Protein AF-A0A1G7HWJ3-F1 (afdb_monomer)

InterPro domains:
  IPR002559 Transposase IS4-like domain [PF01609] (15-78)

Sequence (84 aa):
MTTNRSGTPSVRSLLRHRLFAAYDHAHNARLDSELYGQRWMAETAFSAIKRQFGPAVHSRAWYREFRELVLTAAVYNLEQVFKQ

Foldseek 3Di:
DDDDPDPDDPPLDLDQDDDPDPVSVVSNVPHDPVSVVCVVVVVVVVVCLCVVPVVPDPPVVSVVVVVVVVVVVVVVVVVVVVVD

Mean predicted aligned error: 14.56 Å

Solvent-accessible surface area (backbone atoms only — not comparable to full-atom values): 5355 Å² total; per-residue (Å²): 141,84,87,73,99,54,102,59,83,80,79,73,72,76,64,80,63,80,76,83,52,79,67,38,51,62,56,48,69,69,50,57,67,71,69,41,63,50,50,61,58,54,52,49,52,56,48,51,52,50,66,75,39,67,89,69,72,59,77,72,59,56,58,51,57,52,48,52,53,53,49,50,53,51,51,51,52,50,53,59,58,71,74,106

pLDDT: mean 70.99, std 13.09, range [35.66, 93.38]

Secondary structure (DSSP, 8-state):
----SSSS------SPPP-SSHHHHHHHHTS-HHHHTTHHHHHHHHHHHHHHHTTT--HHHHHHHHHHHHHHHHHHHHHHHHT-

Organism: NCBI:txid261291

Radius of gyration: 18.92 Å; Cα contacts (8 Å, |Δi|>4): 19; chains: 1; bounding box: 43×28×45 Å

Structure (mmCIF, N/CA/C/O backbone):
data_AF-A0A1G7HWJ3-F1
#
_entry.id   AF-A0A1G7HWJ3-F1
#
loop_
_atom_site.group_PDB
_atom_site.id
_atom_site.type_symbol
_atom_site.label_atom_id
_atom_site.label_alt_id
_atom_site.label_comp_id
_atom_site.label_asym_id
_atom_site.label_entity_id
_atom_site.label_seq_id
_atom_site.pdbx_PDB_ins_code
_atom_site.Cartn_x
_atom_site.Cartn_y
_atom_site.Cartn_z
_atom_site.occupancy
_atom_site.B_iso_or_equiv
_atom_site.auth_seq_id
_atom_site.auth_comp_id
_atom_site.auth_asym_id
_atom_site.auth_atom_id
_atom_site.pdbx_PDB_model_num
ATOM 1 N N . MET A 1 1 ? -14.284 -8.133 -26.721 1.00 35.66 1 MET A N 1
ATOM 2 C CA . MET A 1 1 ? -14.683 -9.522 -26.399 1.00 35.66 1 MET A CA 1
ATOM 3 C C . MET A 1 1 ? -13.696 -10.487 -27.045 1.00 35.66 1 MET A C 1
ATOM 5 O O . MET A 1 1 ? -13.768 -10.689 -28.246 1.00 35.66 1 MET A O 1
ATOM 9 N N . THR A 1 2 ? -12.766 -11.066 -26.284 1.00 40.19 2 THR A N 1
ATOM 10 C CA . THR A 1 2 ? -11.966 -12.223 -26.727 1.00 40.19 2 THR A CA 1
ATOM 11 C C . THR A 1 2 ? -11.949 -13.230 -25.588 1.00 40.19 2 THR A C 1
ATOM 13 O O . THR A 1 2 ? -11.310 -13.014 -24.561 1.00 40.19 2 THR A O 1
ATOM 16 N N . THR A 1 3 ? -12.737 -14.288 -25.747 1.00 50.19 3 THR A N 1
ATOM 17 C CA . THR A 1 3 ? -12.896 -15.378 -24.782 1.00 50.19 3 THR A CA 1
ATOM 18 C C . THR A 1 3 ? -11.731 -16.347 -24.982 1.00 50.19 3 THR A C 1
ATOM 20 O O . THR A 1 3 ? -11.579 -16.860 -26.092 1.00 50.19 3 THR A O 1
ATOM 23 N N . ASN A 1 4 ? -10.928 -16.617 -23.951 1.00 45.09 4 ASN A N 1
ATOM 24 C CA . ASN A 1 4 ? -10.036 -17.776 -23.955 1.00 45.09 4 ASN A CA 1
ATOM 25 C C . ASN A 1 4 ? -10.744 -18.933 -23.233 1.00 45.09 4 ASN A C 1
ATOM 27 O O . ASN A 1 4 ? -11.147 -18.792 -22.079 1.00 45.09 4 ASN A O 1
ATOM 31 N N . ARG A 1 5 ? -10.940 -20.053 -23.939 1.00 48.00 5 ARG A N 1
ATOM 32 C CA . ARG A 1 5 ? -11.634 -21.264 -23.471 1.00 48.00 5 ARG A CA 1
ATOM 33 C C . ARG A 1 5 ? -10.725 -22.151 -22.611 1.00 48.00 5 ARG A C 1
ATOM 35 O O . ARG A 1 5 ? -10.480 -23.310 -22.932 1.00 48.00 5 ARG A O 1
ATOM 42 N N . SER A 1 6 ? -10.258 -21.626 -21.492 1.00 43.16 6 SER A N 1
ATOM 43 C CA . SER A 1 6 ? -9.685 -22.432 -20.415 1.00 43.16 6 SER A CA 1
ATOM 44 C C . SER A 1 6 ? -10.049 -21.740 -19.113 1.00 43.16 6 SER A C 1
ATOM 46 O O . SER A 1 6 ? -9.643 -20.603 -18.905 1.00 43.16 6 SER A O 1
ATOM 48 N N . GLY A 1 7 ? -10.872 -22.389 -18.287 1.00 42.97 7 GLY A N 1
ATOM 49 C CA . GLY A 1 7 ? -11.523 -21.837 -17.091 1.00 42.97 7 GLY A CA 1
ATOM 50 C C . GLY A 1 7 ? -10.600 -21.456 -15.928 1.00 42.97 7 GLY A C 1
ATOM 51 O O . GLY A 1 7 ? -11.002 -21.569 -14.776 1.00 42.97 7 GLY A O 1
ATOM 52 N N . THR A 1 8 ? -9.384 -20.996 -16.202 1.00 47.75 8 THR A N 1
ATOM 53 C CA . THR A 1 8 ? -8.567 -20.248 -15.254 1.00 47.75 8 THR A CA 1
ATOM 54 C C . THR A 1 8 ? -8.427 -18.827 -15.795 1.00 47.75 8 THR A C 1
ATOM 56 O O . THR A 1 8 ? -7.988 -18.648 -16.935 1.00 47.75 8 THR A O 1
ATOM 59 N N . PRO A 1 9 ? -8.818 -17.784 -15.037 1.00 48.69 9 PRO A N 1
ATOM 60 C CA . PRO A 1 9 ? -8.480 -16.430 -15.436 1.00 48.69 9 PRO A CA 1
ATOM 61 C C . PRO A 1 9 ? -6.958 -16.391 -15.547 1.00 48.69 9 PRO A C 1
ATOM 63 O O . PRO A 1 9 ? -6.257 -16.668 -14.575 1.00 48.69 9 PRO A O 1
ATOM 66 N N . SER A 1 10 ? -6.433 -16.122 -16.740 1.00 58.38 10 SER A N 1
ATOM 67 C CA . SER A 1 10 ? -5.006 -15.889 -16.918 1.00 58.38 10 SER A CA 1
ATOM 68 C C . SER A 1 10 ? -4.641 -14.703 -16.027 1.00 58.38 10 SER A C 1
ATOM 70 O O . SER A 1 10 ? -4.941 -13.560 -16.381 1.00 58.38 10 SER A O 1
ATOM 72 N N . VAL A 1 11 ? -4.079 -14.970 -14.845 1.00 59.84 11 VAL A N 1
ATOM 73 C CA . VAL A 1 11 ? -3.675 -13.930 -13.898 1.00 59.84 11 VAL A CA 1
ATOM 74 C C . VAL A 1 11 ? -2.525 -13.182 -14.556 1.00 59.84 11 VAL A C 1
ATOM 76 O O . VAL A 1 11 ? -1.393 -13.660 -14.609 1.00 59.84 11 VAL A O 1
ATOM 79 N N . ARG A 1 12 ? -2.839 -12.034 -15.158 1.00 67.81 12 ARG A N 1
ATOM 80 C CA . ARG A 1 12 ? -1.858 -11.195 -15.839 1.00 67.81 12 ARG A CA 1
ATOM 81 C C . ARG A 1 12 ? -0.973 -10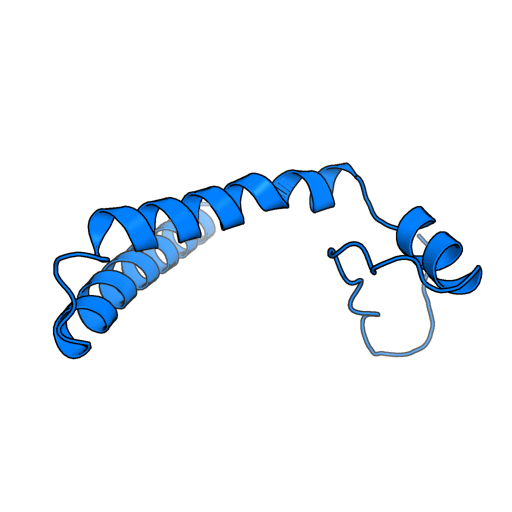.559 -14.773 1.00 67.81 12 ARG A C 1
ATOM 83 O O . ARG A 1 12 ? -1.466 -9.800 -13.943 1.00 67.81 12 ARG A O 1
ATOM 90 N N . SER A 1 13 ? 0.325 -10.865 -14.785 1.00 64.50 13 SER A N 1
ATOM 91 C CA . SER A 1 13 ? 1.266 -10.187 -13.898 1.00 64.50 13 SER A CA 1
ATOM 92 C C . SER A 1 13 ? 1.326 -8.705 -14.273 1.00 64.50 13 SER A C 1
ATOM 94 O O . SER A 1 13 ? 1.519 -8.363 -15.434 1.00 64.50 13 SER A O 1
ATOM 96 N N . LEU A 1 14 ? 1.144 -7.820 -13.290 1.00 70.31 14 LEU A N 1
ATOM 97 C CA . LEU A 1 14 ? 1.289 -6.364 -13.445 1.00 70.31 14 LEU A CA 1
ATOM 98 C C . LEU A 1 14 ? 2.722 -5.901 -13.142 1.00 70.31 14 LEU A C 1
ATOM 100 O O . LEU A 1 14 ? 2.965 -4.731 -12.873 1.00 70.31 14 LEU A O 1
ATOM 104 N N . LEU A 1 15 ? 3.683 -6.824 -13.129 1.00 70.94 15 LEU A N 1
ATOM 105 C CA . LEU A 1 15 ? 5.077 -6.551 -12.804 1.00 70.94 15 LEU A CA 1
ATOM 106 C C . LEU A 1 15 ? 5.938 -6.790 -14.041 1.00 70.94 15 LEU A C 1
ATOM 108 O O . LEU A 1 15 ? 5.882 -7.862 -14.643 1.00 70.94 15 LEU A O 1
ATOM 112 N N . ARG A 1 16 ? 6.747 -5.784 -14.400 1.00 69.88 16 ARG A N 1
ATOM 113 C CA . ARG A 1 16 ? 7.773 -5.895 -15.443 1.00 69.88 16 ARG A CA 1
ATOM 114 C C . ARG A 1 16 ? 8.727 -7.024 -15.071 1.00 69.88 16 ARG A C 1
ATOM 116 O O . ARG A 1 16 ? 9.322 -7.008 -13.994 1.00 69.88 16 ARG A O 1
ATOM 123 N N . HIS A 1 17 ? 8.900 -7.971 -15.981 1.00 69.25 17 HIS A N 1
ATOM 124 C CA . HIS A 1 17 ? 9.955 -8.962 -15.861 1.00 69.25 17 HIS A CA 1
ATOM 125 C C . HIS A 1 17 ? 11.295 -8.313 -16.204 1.00 69.25 17 HIS A C 1
ATOM 127 O O . HIS A 1 17 ? 11.383 -7.452 -17.088 1.00 69.25 17 HIS A O 1
ATOM 133 N N . ARG A 1 18 ? 12.346 -8.715 -15.487 1.00 71.25 18 ARG A N 1
ATOM 134 C CA . ARG A 1 18 ? 13.715 -8.336 -15.831 1.00 71.25 18 ARG A CA 1
ATOM 135 C C . ARG A 1 18 ? 14.057 -8.980 -17.174 1.00 71.25 18 ARG A C 1
ATOM 137 O O . ARG A 1 18 ? 13.892 -10.182 -17.327 1.00 71.25 18 ARG A O 1
ATOM 144 N N . LEU A 1 19 ? 14.496 -8.168 -18.129 1.00 73.56 19 LEU A N 1
ATOM 145 C CA . LEU A 1 19 ? 14.783 -8.604 -19.492 1.00 73.56 19 LEU A CA 1
ATOM 146 C C . LEU A 1 19 ? 16.106 -9.376 -19.511 1.00 73.56 19 LEU A C 1
ATOM 148 O O . LEU A 1 19 ? 17.168 -8.765 -19.401 1.00 73.56 19 LEU A O 1
ATOM 152 N N . PHE A 1 20 ? 16.038 -10.702 -19.616 1.00 71.38 20 PHE A N 1
ATOM 153 C CA . PHE A 1 20 ? 17.211 -11.559 -19.810 1.00 71.38 20 PHE A CA 1
ATOM 154 C C . PHE A 1 20 ? 17.207 -12.229 -21.189 1.00 71.38 20 PHE A C 1
ATOM 156 O O . PHE A 1 20 ? 18.275 -12.537 -21.712 1.00 71.38 20 PHE A O 1
ATOM 163 N N . ALA A 1 21 ? 16.033 -12.413 -21.800 1.00 71.06 21 ALA A N 1
ATOM 164 C CA . ALA A 1 21 ? 15.868 -13.005 -23.123 1.00 71.06 21 ALA A CA 1
ATOM 165 C C . ALA A 1 21 ? 14.790 -12.294 -23.964 1.00 71.06 21 ALA A C 1
ATOM 167 O O . ALA A 1 21 ? 13.934 -11.570 -23.456 1.00 71.06 21 ALA A O 1
ATOM 168 N N . ALA A 1 22 ? 14.784 -12.557 -25.278 1.00 65.88 22 ALA A N 1
ATOM 169 C CA . ALA A 1 22 ? 13.821 -11.987 -26.231 1.00 65.88 22 ALA A CA 1
ATOM 170 C C . ALA A 1 22 ? 12.346 -12.278 -25.871 1.00 65.88 22 ALA A C 1
ATOM 172 O O . ALA A 1 22 ? 11.464 -11.468 -26.151 1.00 65.88 22 ALA A O 1
ATOM 173 N N . TYR A 1 23 ? 12.072 -13.403 -25.204 1.00 68.00 23 TYR A N 1
ATOM 174 C CA . TYR A 1 23 ? 10.725 -13.753 -24.747 1.00 68.00 23 TYR A CA 1
ATOM 175 C C . TYR A 1 23 ? 10.204 -12.819 -23.633 1.00 68.00 23 TYR A C 1
ATOM 177 O O . TYR A 1 23 ? 9.013 -12.505 -23.603 1.00 68.00 23 TYR A O 1
ATOM 185 N N . ASP A 1 24 ? 11.083 -12.277 -22.781 1.00 62.69 24 ASP A N 1
ATOM 186 C CA . ASP A 1 24 ? 10.698 -11.334 -21.718 1.00 62.69 24 ASP 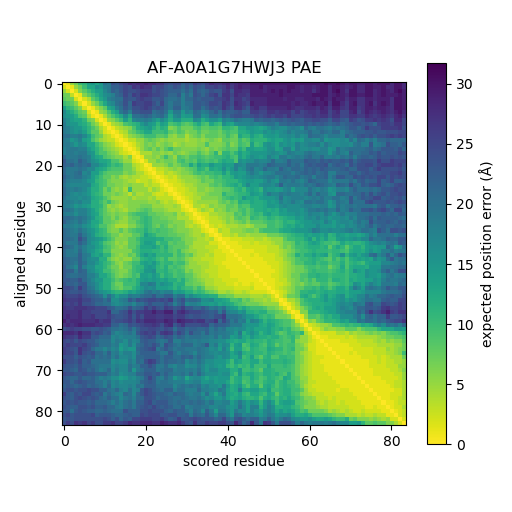A CA 1
ATOM 187 C C . ASP A 1 24 ? 10.187 -10.003 -22.291 1.00 62.69 24 ASP A C 1
ATOM 189 O O . ASP A 1 24 ? 9.320 -9.348 -21.706 1.00 62.69 24 ASP A O 1
ATOM 193 N N . HIS A 1 25 ? 10.681 -9.612 -23.472 1.00 70.81 25 HIS A N 1
ATOM 194 C CA . HIS A 1 25 ? 10.205 -8.424 -24.181 1.00 70.81 25 HIS A CA 1
ATOM 195 C C . HIS A 1 25 ? 8.754 -8.581 -24.637 1.00 70.81 25 HIS A C 1
ATOM 197 O O . HIS A 1 25 ? 7.968 -7.646 -24.488 1.00 70.81 25 HIS A O 1
ATOM 203 N N . ALA A 1 26 ? 8.375 -9.761 -25.134 1.00 72.88 26 ALA A N 1
ATOM 204 C CA . ALA A 1 26 ? 7.003 -10.036 -25.554 1.00 72.88 26 ALA A CA 1
ATOM 205 C C . ALA A 1 26 ? 6.029 -10.020 -24.366 1.00 72.88 26 ALA A C 1
ATOM 207 O O . ALA A 1 26 ? 4.891 -9.569 -24.502 1.00 72.88 26 ALA A O 1
ATOM 208 N N . HIS A 1 27 ? 6.479 -10.468 -23.191 1.00 68.50 27 HIS A N 1
ATOM 209 C CA . HIS A 1 27 ? 5.682 -10.420 -21.966 1.00 68.50 27 HIS A CA 1
ATOM 210 C C . HIS A 1 27 ? 5.527 -8.987 -21.442 1.00 68.50 27 HIS A C 1
ATOM 212 O O . HIS A 1 27 ? 4.421 -8.562 -21.113 1.00 68.50 27 HIS A O 1
ATOM 218 N N . ASN A 1 28 ? 6.606 -8.199 -21.458 1.00 68.88 28 ASN A N 1
ATOM 219 C CA . ASN A 1 28 ? 6.584 -6.792 -21.052 1.00 68.88 28 ASN A CA 1
ATOM 220 C C . ASN A 1 28 ? 5.804 -5.884 -22.019 1.00 68.88 28 ASN A C 1
ATOM 222 O O . ASN A 1 28 ? 5.221 -4.898 -21.573 1.00 68.88 28 ASN A O 1
ATOM 226 N N . ALA A 1 29 ? 5.760 -6.210 -23.314 1.00 72.69 29 ALA A N 1
ATOM 227 C CA . ALA A 1 29 ? 4.978 -5.482 -24.318 1.00 72.69 29 ALA A CA 1
ATOM 228 C C . ALA A 1 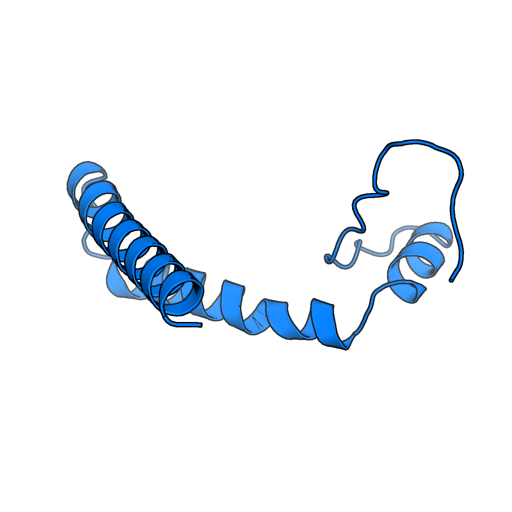29 ? 3.459 -5.661 -24.146 1.00 72.69 29 ALA A C 1
ATOM 230 O O . ALA A 1 29 ? 2.679 -4.858 -24.646 1.00 72.69 29 ALA A O 1
ATOM 231 N N . ARG A 1 30 ? 3.034 -6.710 -23.432 1.00 70.50 30 ARG A N 1
ATOM 232 C CA . ARG A 1 30 ? 1.624 -7.004 -23.129 1.00 70.50 30 ARG A CA 1
ATOM 233 C C . ARG A 1 30 ? 1.145 -6.386 -21.811 1.00 70.50 30 ARG A C 1
ATOM 235 O O . ARG A 1 30 ? -0.013 -6.588 -21.440 1.00 70.50 30 ARG A O 1
ATOM 242 N N . LEU A 1 31 ? 2.023 -5.688 -21.084 1.00 71.12 31 LEU A N 1
ATOM 243 C CA . LEU A 1 31 ? 1.660 -4.987 -19.856 1.00 71.12 31 LEU A CA 1
ATOM 244 C C . LEU A 1 31 ? 0.816 -3.760 -20.178 1.00 71.12 31 LEU A C 1
ATOM 246 O O . LEU A 1 31 ? 1.167 -2.952 -21.034 1.00 71.12 31 LEU A O 1
ATOM 250 N N . ASP A 1 32 ? -0.271 -3.616 -19.434 1.00 73.44 32 ASP A N 1
ATOM 251 C CA . ASP A 1 32 ? -1.089 -2.417 -19.456 1.00 73.44 32 ASP A CA 1
ATOM 252 C C . ASP A 1 32 ? -0.366 -1.306 -18.678 1.00 73.44 32 ASP A C 1
ATOM 254 O O . ASP A 1 32 ? -0.052 -1.463 -17.493 1.00 73.44 32 ASP A O 1
ATOM 258 N N . SER A 1 33 ? -0.032 -0.211 -19.361 1.00 69.56 33 SER A N 1
ATOM 259 C CA . SER A 1 33 ? 0.737 0.897 -18.788 1.00 69.56 33 SER A CA 1
ATOM 260 C C . SER A 1 33 ? -0.033 1.682 -17.729 1.00 69.56 33 SER A C 1
ATOM 262 O O . SER A 1 33 ? 0.592 2.230 -16.824 1.00 69.56 33 SER A O 1
ATOM 264 N N . GLU A 1 34 ? -1.361 1.730 -17.823 1.00 70.75 34 GLU A N 1
ATOM 265 C CA . GLU A 1 34 ? -2.224 2.445 -16.883 1.00 70.75 34 GLU A CA 1
ATOM 266 C C . GLU A 1 34 ? -2.313 1.678 -15.557 1.00 70.75 34 GLU A C 1
ATOM 268 O O . GLU A 1 34 ? -2.065 2.240 -14.489 1.00 70.75 34 GLU A O 1
ATOM 273 N N . LEU A 1 35 ? -2.525 0.359 -15.626 1.00 68.88 35 LEU A N 1
ATOM 274 C CA . LEU A 1 35 ? -2.519 -0.524 -14.453 1.00 68.88 35 LEU A CA 1
ATOM 275 C C . LEU A 1 35 ? -1.121 -0.663 -13.829 1.00 68.88 35 LEU A C 1
ATOM 277 O O . LEU A 1 35 ? -0.987 -0.664 -12.606 1.00 68.88 35 LEU A O 1
ATOM 281 N N . TYR A 1 36 ? -0.056 -0.729 -14.637 1.00 70.44 36 TYR A N 1
ATOM 282 C CA . TYR A 1 36 ? 1.324 -0.676 -14.131 1.00 70.44 36 TYR A CA 1
ATOM 283 C C . TYR A 1 36 ? 1.619 0.662 -13.434 1.00 70.44 36 TYR A C 1
ATOM 285 O O . TYR A 1 36 ? 2.310 0.709 -12.413 1.00 70.44 36 TYR A O 1
ATOM 293 N N . GLY A 1 37 ? 1.037 1.744 -13.956 1.00 69.00 37 GLY A N 1
ATOM 294 C CA . GLY A 1 37 ? 1.078 3.086 -13.391 1.00 69.00 37 GLY A CA 1
ATOM 295 C C . GLY A 1 37 ? 0.440 3.206 -12.009 1.00 69.00 37 GLY A C 1
ATOM 296 O O . GLY A 1 37 ? 0.557 4.257 -11.406 1.00 69.00 37 GLY A O 1
ATOM 297 N N . GLN A 1 38 ? -0.176 2.161 -11.451 1.00 73.62 38 GLN A N 1
A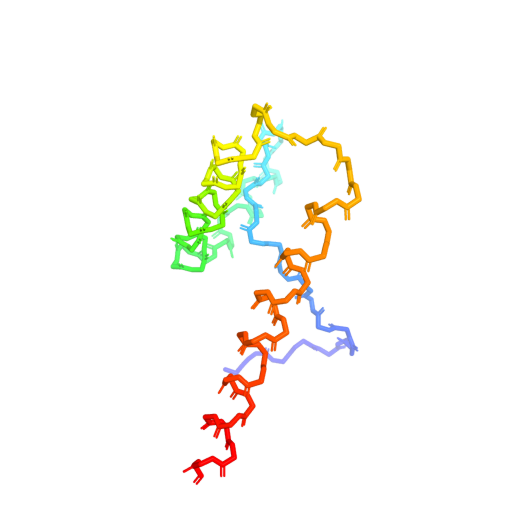TOM 298 C CA . GLN A 1 38 ? -0.664 2.149 -10.067 1.00 73.62 38 GLN A CA 1
ATOM 299 C C . GLN A 1 38 ? 0.395 1.677 -9.054 1.00 73.62 38 GLN A C 1
ATOM 301 O O . GLN A 1 38 ? 0.193 1.772 -7.841 1.00 73.62 38 GLN A O 1
ATOM 306 N N . ARG A 1 39 ? 1.562 1.210 -9.523 1.00 76.88 39 ARG A N 1
ATOM 307 C CA . ARG A 1 39 ? 2.657 0.718 -8.671 1.00 76.88 39 ARG A CA 1
ATOM 308 C C . ARG A 1 39 ? 3.165 1.763 -7.673 1.00 76.88 39 ARG A C 1
ATOM 310 O O . ARG A 1 39 ? 3.501 1.400 -6.545 1.00 76.88 39 ARG A O 1
ATOM 317 N N . TRP A 1 40 ? 3.195 3.041 -8.055 1.00 79.12 40 TRP A N 1
ATOM 318 C CA . TRP A 1 40 ? 3.668 4.114 -7.171 1.00 79.12 40 TRP A CA 1
ATOM 319 C C . TRP A 1 40 ? 2.798 4.254 -5.915 1.00 79.12 40 TRP A C 1
ATOM 321 O O . TRP A 1 40 ? 3.319 4.629 -4.867 1.00 79.12 40 TRP A O 1
ATOM 331 N N . MET A 1 41 ? 1.507 3.903 -5.974 1.00 80.75 41 MET A N 1
ATOM 332 C CA . MET A 1 41 ? 0.622 3.929 -4.804 1.00 80.75 41 MET A CA 1
ATOM 333 C C . MET A 1 41 ? 1.030 2.857 -3.791 1.00 80.75 41 MET A C 1
ATOM 335 O O . MET A 1 41 ? 1.152 3.140 -2.599 1.00 80.75 41 MET A O 1
ATOM 339 N N . ALA A 1 42 ? 1.333 1.645 -4.269 1.00 78.00 42 ALA A N 1
ATOM 340 C CA . ALA A 1 42 ? 1.841 0.569 -3.422 1.00 78.00 42 ALA A CA 1
ATOM 341 C C . ALA A 1 42 ? 3.225 0.913 -2.847 1.00 78.00 42 ALA A C 1
ATOM 343 O O . ALA A 1 42 ? 3.459 0.748 -1.651 1.00 78.00 42 ALA A O 1
ATOM 344 N N . GLU A 1 43 ? 4.140 1.442 -3.665 1.00 79.19 43 GLU A N 1
ATOM 345 C CA . GLU A 1 43 ? 5.467 1.871 -3.200 1.00 79.19 43 GLU A CA 1
ATOM 346 C C . GLU A 1 43 ? 5.384 3.010 -2.174 1.00 79.19 43 GLU A C 1
ATOM 348 O O . GLU A 1 43 ? 6.102 2.976 -1.172 1.00 79.19 43 GLU A O 1
ATOM 353 N N . THR A 1 44 ? 4.472 3.968 -2.365 1.00 84.75 44 THR A N 1
ATOM 354 C CA . THR A 1 44 ? 4.193 5.045 -1.404 1.00 84.75 44 THR A CA 1
ATOM 355 C C . THR A 1 44 ? 3.689 4.481 -0.082 1.00 84.75 44 THR A C 1
ATOM 357 O O . THR A 1 44 ? 4.243 4.816 0.965 1.00 84.75 44 THR A O 1
ATOM 360 N N . ALA A 1 45 ? 2.716 3.567 -0.121 1.00 79.50 45 ALA A N 1
ATOM 361 C CA . ALA A 1 45 ? 2.190 2.913 1.073 1.00 79.50 45 ALA A CA 1
ATOM 362 C C . ALA A 1 45 ? 3.294 2.160 1.836 1.00 79.50 45 ALA A C 1
ATOM 364 O O . ALA A 1 45 ? 3.505 2.397 3.025 1.00 79.50 45 ALA A O 1
ATOM 365 N N . PHE A 1 46 ? 4.080 1.321 1.153 1.00 78.38 46 PHE A N 1
ATOM 366 C CA . PHE A 1 46 ? 5.187 0.593 1.783 1.00 78.38 46 PHE A CA 1
ATOM 367 C C . PHE A 1 46 ? 6.294 1.514 2.314 1.00 78.38 46 PHE A C 1
ATOM 369 O O . PHE A 1 46 ? 6.942 1.194 3.312 1.00 78.38 46 PHE A O 1
ATOM 376 N N . SER A 1 47 ? 6.546 2.647 1.658 1.00 81.50 47 SER A N 1
ATOM 377 C CA . SER A 1 47 ? 7.541 3.631 2.093 1.00 81.50 47 SER A CA 1
ATOM 378 C C . SER A 1 47 ? 7.082 4.409 3.328 1.00 81.50 47 SER A C 1
ATOM 380 O O . SER A 1 47 ? 7.861 4.569 4.268 1.00 81.50 47 SER A O 1
ATOM 382 N N . ALA A 1 48 ? 5.812 4.826 3.364 1.00 81.19 48 ALA A N 1
ATOM 383 C CA . ALA A 1 48 ? 5.193 5.455 4.528 1.00 81.19 48 ALA A CA 1
ATOM 384 C C . ALA A 1 48 ? 5.237 4.517 5.743 1.00 81.19 48 ALA A C 1
ATOM 386 O O . ALA A 1 48 ? 5.710 4.915 6.806 1.00 81.19 48 ALA A O 1
ATOM 387 N N . ILE A 1 49 ? 4.888 3.240 5.545 1.00 74.44 49 ILE A N 1
ATOM 388 C CA . ILE A 1 49 ? 4.977 2.204 6.582 1.00 74.44 49 ILE A CA 1
ATOM 389 C C . ILE A 1 49 ? 6.417 2.076 7.107 1.00 74.44 49 ILE A C 1
ATOM 391 O O . ILE A 1 49 ? 6.654 2.108 8.313 1.00 74.44 49 ILE A O 1
ATOM 395 N N . LYS A 1 50 ? 7.416 1.978 6.224 1.00 74.94 50 LYS A N 1
ATOM 396 C CA . LYS A 1 50 ? 8.819 1.844 6.653 1.00 74.94 50 LYS A CA 1
ATOM 397 C C . LYS A 1 50 ? 9.338 3.070 7.411 1.00 74.94 50 LYS A C 1
ATOM 399 O O . LYS A 1 50 ? 10.088 2.907 8.367 1.00 74.94 50 LYS A O 1
ATOM 404 N N . ARG A 1 51 ? 8.947 4.283 7.010 1.00 75.69 51 ARG A N 1
ATOM 405 C CA . ARG A 1 51 ? 9.390 5.539 7.645 1.00 75.69 51 ARG A CA 1
ATOM 406 C C . ARG A 1 51 ? 8.728 5.794 8.994 1.00 75.69 51 ARG A C 1
ATOM 408 O O . ARG A 1 51 ? 9.406 6.221 9.920 1.00 75.69 51 ARG A O 1
ATOM 415 N N . GLN A 1 52 ? 7.432 5.525 9.103 1.00 69.50 52 GLN A N 1
ATOM 416 C CA . GLN A 1 52 ? 6.667 5.768 10.323 1.00 69.50 52 GLN A CA 1
ATOM 417 C C . GLN A 1 52 ? 7.004 4.758 11.427 1.00 69.50 52 GLN A C 1
ATOM 419 O O . GLN A 1 52 ? 7.017 5.112 12.601 1.00 69.50 52 GLN A O 1
ATOM 424 N N . PHE A 1 53 ? 7.312 3.512 11.054 1.00 61.72 53 PHE A N 1
ATOM 425 C CA . PHE A 1 53 ? 7.449 2.414 12.013 1.00 61.72 53 PHE A CA 1
ATOM 426 C C . PHE A 1 53 ? 8.873 1.842 12.122 1.00 61.72 53 PHE A C 1
ATOM 428 O O . PHE A 1 53 ? 9.169 1.154 13.094 1.00 61.72 53 PHE A O 1
ATOM 435 N N . GLY A 1 54 ? 9.788 2.157 11.197 1.00 62.97 54 GLY A N 1
ATOM 436 C CA . GLY A 1 54 ? 11.197 1.730 11.251 1.00 62.97 54 GLY A CA 1
ATOM 437 C C . GLY A 1 54 ? 11.931 2.010 12.579 1.00 62.97 54 GLY A C 1
ATOM 438 O O . GLY A 1 54 ? 12.731 1.170 12.983 1.00 62.97 54 GLY A O 1
ATOM 439 N N . PRO A 1 55 ? 11.645 3.116 13.297 1.00 65.38 55 PRO A N 1
ATOM 440 C CA . PRO A 1 55 ? 12.243 3.393 14.608 1.00 65.38 55 PRO A CA 1
ATOM 441 C C . PRO A 1 55 ? 11.533 2.751 15.819 1.00 65.38 55 PRO A C 1
ATOM 443 O O . PRO A 1 55 ? 12.076 2.808 16.917 1.00 65.38 55 PRO A O 1
ATOM 446 N N . ALA A 1 56 ? 10.322 2.189 15.665 1.00 61.91 56 ALA A N 1
ATOM 447 C CA . ALA A 1 56 ? 9.408 1.905 16.789 1.00 61.91 56 ALA A CA 1
ATOM 448 C C . ALA A 1 56 ? 8.939 0.436 16.927 1.00 61.91 56 ALA A C 1
ATOM 450 O O . ALA A 1 56 ? 8.126 0.126 17.800 1.00 61.91 56 ALA A O 1
ATOM 451 N N . VAL A 1 57 ? 9.393 -0.497 16.082 1.00 55.44 57 VAL A N 1
ATOM 452 C CA . VAL A 1 57 ? 8.789 -1.844 16.022 1.00 55.44 57 VAL A CA 1
ATOM 453 C C . VAL A 1 57 ? 9.373 -2.820 17.053 1.00 55.44 57 VAL A C 1
ATOM 455 O O . VAL A 1 57 ? 10.386 -3.474 16.827 1.00 55.44 57 VAL A O 1
ATOM 458 N N . HIS A 1 58 ? 8.608 -3.034 18.130 1.00 55.81 58 HIS A N 1
ATOM 459 C CA . HIS A 1 58 ? 8.327 -4.379 18.640 1.00 55.81 58 HIS A CA 1
ATOM 460 C C . HIS A 1 58 ? 7.123 -4.952 17.862 1.00 55.81 58 HIS A C 1
ATOM 462 O O . HIS A 1 58 ? 6.015 -4.420 17.920 1.00 55.81 58 HIS A O 1
ATOM 468 N N . SER A 1 59 ? 7.342 -6.060 17.146 1.00 57.72 59 SER A N 1
ATOM 469 C CA . SER A 1 59 ? 6.464 -6.714 16.145 1.00 57.72 59 SER A CA 1
ATOM 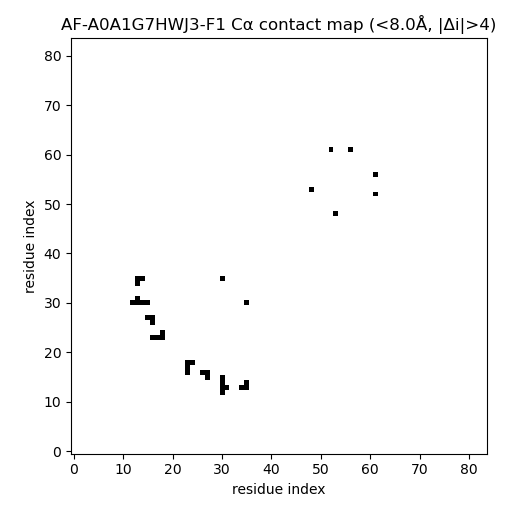470 C C . SER A 1 59 ? 4.959 -6.866 16.492 1.00 57.72 59 SER A C 1
ATOM 472 O O . SER A 1 59 ? 4.118 -6.965 15.601 1.00 57.72 59 SER A O 1
ATOM 474 N N . ARG A 1 60 ? 4.567 -6.833 17.776 1.00 60.78 60 ARG A N 1
ATOM 475 C CA . ARG A 1 60 ? 3.174 -7.050 18.228 1.00 60.78 60 ARG A CA 1
ATOM 476 C C . ARG A 1 60 ? 2.254 -5.829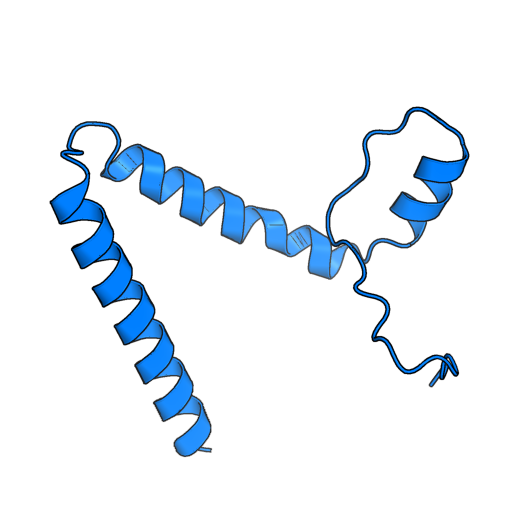 18.142 1.00 60.78 60 ARG A C 1
ATOM 478 O O . ARG A 1 60 ? 1.056 -6.020 17.951 1.00 60.78 60 ARG A O 1
ATOM 485 N N . ALA A 1 61 ? 2.770 -4.609 18.300 1.00 65.50 61 ALA A N 1
ATOM 486 C CA . ALA A 1 61 ? 1.934 -3.403 18.230 1.00 65.50 61 ALA A CA 1
ATOM 487 C C . ALA A 1 61 ? 1.583 -3.049 16.773 1.00 65.50 61 ALA A C 1
ATOM 489 O O . ALA A 1 61 ? 0.443 -2.719 16.467 1.00 65.50 61 ALA A O 1
ATOM 490 N N . TRP A 1 62 ? 2.537 -3.241 15.856 1.00 69.62 62 TRP A N 1
ATOM 491 C CA . TRP A 1 62 ? 2.387 -2.931 14.431 1.00 69.62 62 TRP A CA 1
ATOM 492 C C . TRP A 1 62 ? 1.274 -3.727 13.740 1.00 69.62 62 TRP A C 1
ATOM 494 O O . TRP A 1 62 ? 0.456 -3.153 13.027 1.00 69.62 62 TRP A O 1
ATOM 504 N N . TYR A 1 63 ? 1.206 -5.043 13.970 1.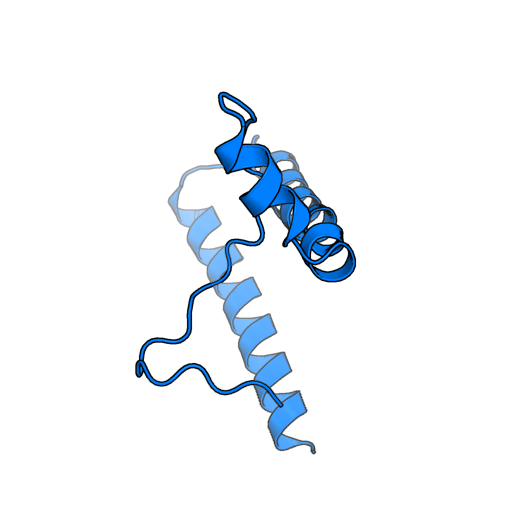00 69.56 63 TYR A N 1
ATOM 505 C CA . TYR A 1 63 ? 0.177 -5.869 13.332 1.00 69.56 63 TYR A CA 1
ATOM 506 C C . TYR A 1 63 ? -1.240 -5.492 13.793 1.00 69.56 63 TYR A C 1
ATOM 508 O O . TYR A 1 63 ? -2.187 -5.649 13.029 1.00 69.56 63 TYR A O 1
ATOM 516 N N . ARG A 1 64 ? -1.394 -4.973 15.020 1.00 78.12 64 ARG A N 1
ATOM 517 C CA . ARG A 1 64 ? -2.691 -4.523 15.549 1.00 78.12 64 ARG A CA 1
ATOM 518 C C . ARG A 1 64 ? -3.147 -3.221 14.889 1.00 78.12 64 ARG A C 1
ATOM 520 O O . ARG A 1 64 ? -4.212 -3.233 14.285 1.00 78.12 64 ARG A O 1
ATOM 527 N N . GLU A 1 65 ? -2.296 -2.196 14.869 1.00 77.56 65 GLU A N 1
ATOM 528 C CA . GLU A 1 65 ? -2.578 -0.911 14.201 1.00 77.56 65 GLU A CA 1
ATOM 529 C C . GLU A 1 65 ? -2.856 -1.090 12.700 1.00 77.56 65 GLU A C 1
ATOM 531 O O . GLU A 1 65 ? -3.827 -0.568 12.153 1.00 77.56 65 GLU A O 1
ATOM 536 N N . PHE A 1 66 ? -2.034 -1.896 12.018 1.00 77.56 66 PHE A N 1
ATOM 537 C CA . PHE A 1 66 ? -2.242 -2.209 10.605 1.00 77.56 66 PHE A CA 1
ATOM 538 C C . PHE A 1 66 ? -3.575 -2.926 10.375 1.00 77.56 66 PHE A C 1
ATOM 540 O O . PHE A 1 66 ? -4.309 -2.595 9.443 1.00 77.56 66 PHE A O 1
ATOM 547 N N . ARG A 1 67 ? -3.910 -3.899 11.231 1.00 81.00 67 ARG A N 1
ATOM 548 C CA . ARG A 1 67 ? -5.175 -4.626 11.134 1.00 81.00 67 ARG A CA 1
ATOM 549 C C . ARG A 1 67 ? -6.361 -3.700 11.368 1.00 81.00 67 ARG A C 1
ATOM 551 O O . ARG A 1 67 ? -7.333 -3.841 10.642 1.00 81.00 67 ARG A O 1
ATOM 558 N N . GLU A 1 68 ? -6.283 -2.757 12.303 1.00 84.56 68 GLU A N 1
ATOM 559 C CA . GLU A 1 68 ? -7.338 -1.761 12.541 1.00 84.56 68 GLU A CA 1
ATOM 560 C C . GLU A 1 68 ? -7.551 -0.838 11.335 1.00 84.56 68 GLU A C 1
ATOM 562 O O . GLU A 1 68 ? -8.692 -0.644 10.906 1.00 84.56 68 GLU A O 1
ATOM 567 N N . LEU A 1 69 ? -6.473 -0.350 10.711 1.00 84.19 69 LEU A N 1
ATOM 568 C CA . LEU A 1 69 ? -6.555 0.461 9.489 1.00 84.19 69 LEU A CA 1
ATOM 569 C C . LEU A 1 69 ? -7.171 -0.311 8.315 1.00 84.19 69 LEU A C 1
ATOM 571 O O . LEU A 1 69 ? -8.075 0.193 7.647 1.00 84.19 69 LEU A O 1
ATOM 575 N N . VAL A 1 70 ? -6.718 -1.546 8.073 1.00 86.62 70 VAL A N 1
ATOM 576 C CA . VAL A 1 70 ? -7.255 -2.395 6.996 1.00 86.62 70 VAL A CA 1
ATOM 577 C C . VAL A 1 70 ? -8.721 -2.748 7.251 1.00 86.62 70 VAL A C 1
ATOM 579 O O . VAL A 1 70 ? -9.518 -2.716 6.315 1.00 86.62 70 VAL A O 1
ATOM 582 N N . LEU A 1 71 ? -9.099 -3.045 8.501 1.00 88.88 71 LEU A N 1
ATOM 583 C CA . LEU A 1 71 ? -10.490 -3.331 8.861 1.00 88.88 71 LEU A CA 1
ATOM 584 C C . LEU A 1 71 ? -11.380 -2.111 8.613 1.00 88.88 71 LEU A C 1
ATOM 586 O O . LEU A 1 71 ? -12.444 -2.247 8.020 1.00 88.88 71 LEU A O 1
ATOM 590 N N . THR A 1 72 ? -10.924 -0.924 9.016 1.00 90.12 72 THR A N 1
ATOM 591 C CA . THR A 1 72 ? -11.665 0.330 8.833 1.00 90.12 72 THR A CA 1
ATOM 592 C C . THR A 1 72 ? -11.860 0.642 7.351 1.00 90.12 72 THR A C 1
ATOM 594 O O . THR A 1 72 ? -12.973 0.947 6.931 1.00 90.12 72 THR A O 1
ATOM 597 N N . ALA A 1 73 ? -10.814 0.493 6.530 1.00 87.06 73 ALA A N 1
ATOM 598 C CA . ALA A 1 73 ? -10.915 0.677 5.083 1.00 87.06 73 ALA A CA 1
ATOM 599 C C . ALA A 1 73 ? -11.860 -0.347 4.428 1.00 87.06 73 ALA A C 1
ATOM 601 O O . ALA A 1 73 ? -12.647 0.008 3.551 1.00 87.06 73 ALA A O 1
ATOM 602 N N . ALA A 1 74 ? -11.819 -1.610 4.863 1.00 90.25 74 ALA A N 1
ATOM 603 C CA . ALA A 1 74 ? -12.718 -2.649 4.368 1.00 90.25 74 ALA A CA 1
ATOM 604 C C . ALA A 1 74 ? -14.183 -2.362 4.734 1.00 90.25 74 ALA A C 1
ATOM 606 O O . ALA A 1 74 ? -15.048 -2.445 3.867 1.00 90.25 74 ALA A O 1
ATOM 607 N N . VAL A 1 75 ? -14.455 -1.978 5.987 1.00 93.38 75 VAL A N 1
ATOM 608 C CA . VAL A 1 75 ? -15.799 -1.591 6.447 1.00 93.38 75 VAL A CA 1
ATOM 609 C C . VAL A 1 75 ? -16.302 -0.374 5.676 1.00 93.38 75 VAL A C 1
ATOM 611 O O . VAL A 1 75 ? -17.423 -0.406 5.180 1.00 93.38 75 VAL A O 1
ATOM 614 N N . TYR A 1 76 ? -15.467 0.652 5.490 1.00 90.44 76 TYR A N 1
ATOM 615 C CA . TYR A 1 76 ? -15.824 1.829 4.700 1.00 90.44 76 TYR A CA 1
ATOM 616 C C . TYR A 1 76 ? -16.190 1.460 3.258 1.00 90.44 76 TYR A C 1
ATOM 618 O O . TYR A 1 76 ? -17.229 1.882 2.757 1.00 90.44 76 TYR A O 1
ATOM 626 N N . ASN A 1 77 ? -15.380 0.625 2.602 1.00 89.88 77 ASN A N 1
ATOM 627 C CA . ASN A 1 77 ? -15.664 0.172 1.242 1.00 89.88 77 ASN A CA 1
ATOM 628 C C . ASN A 1 77 ? -16.968 -0.635 1.164 1.00 89.88 77 ASN A C 1
ATOM 630 O O . ASN A 1 77 ? -17.734 -0.451 0.224 1.00 89.88 77 ASN A O 1
ATOM 634 N N . LEU A 1 78 ? -17.250 -1.495 2.149 1.00 91.75 78 LEU A N 1
ATOM 635 C CA . LEU A 1 78 ? -18.511 -2.239 2.218 1.00 91.75 78 LEU A CA 1
ATOM 636 C C . LEU A 1 78 ? -19.704 -1.302 2.416 1.00 91.75 78 LEU A C 1
ATOM 638 O O . LEU A 1 78 ? -20.683 -1.411 1.685 1.00 91.75 78 LEU A O 1
ATOM 642 N N . GLU A 1 79 ? -19.618 -0.345 3.341 1.00 92.50 79 GLU A N 1
ATOM 643 C CA . GLU A 1 79 ? -20.664 0.665 3.521 1.00 92.50 79 GLU A CA 1
ATOM 644 C C . GLU A 1 79 ? -20.913 1.485 2.249 1.00 92.50 79 GLU A C 1
ATOM 646 O O . GLU A 1 79 ? -22.062 1.788 1.940 1.00 92.50 79 GLU A O 1
ATOM 651 N N . GLN A 1 80 ? -19.866 1.826 1.492 1.00 88.81 80 GLN A N 1
ATOM 652 C CA . GLN A 1 80 ? -20.004 2.515 0.204 1.00 88.81 80 GLN A CA 1
ATOM 653 C C . GLN A 1 80 ? -20.644 1.639 -0.884 1.00 88.81 80 GLN A C 1
ATOM 655 O O . GLN A 1 80 ? -21.333 2.166 -1.753 1.00 88.81 80 GLN A O 1
ATOM 660 N N . VAL A 1 81 ? -20.440 0.318 -0.846 1.00 90.06 81 VAL A N 1
ATOM 661 C CA . VAL A 1 81 ? -21.093 -0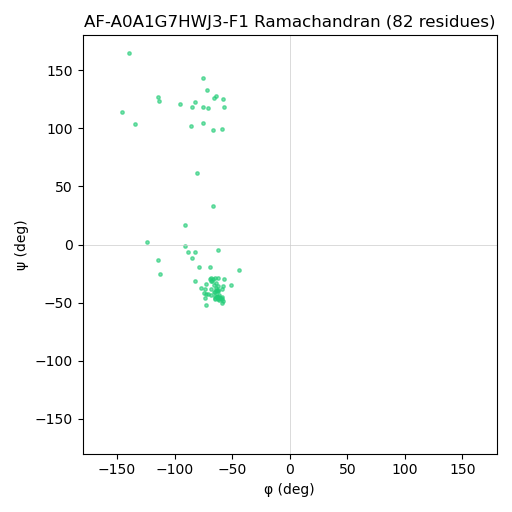.630 -1.765 1.00 90.06 81 VAL A CA 1
ATOM 662 C C . VAL A 1 81 ? -22.567 -0.824 -1.410 1.00 90.06 81 VAL A C 1
ATOM 664 O O . VAL A 1 81 ? -23.387 -0.907 -2.311 1.00 90.06 81 VAL A O 1
ATOM 667 N N . PHE A 1 82 ? -22.920 -0.866 -0.122 1.00 86.06 82 PHE A N 1
ATOM 668 C CA . PHE A 1 82 ? -24.312 -1.026 0.324 1.00 86.06 82 PHE A CA 1
ATOM 669 C C . PHE A 1 82 ? -25.144 0.263 0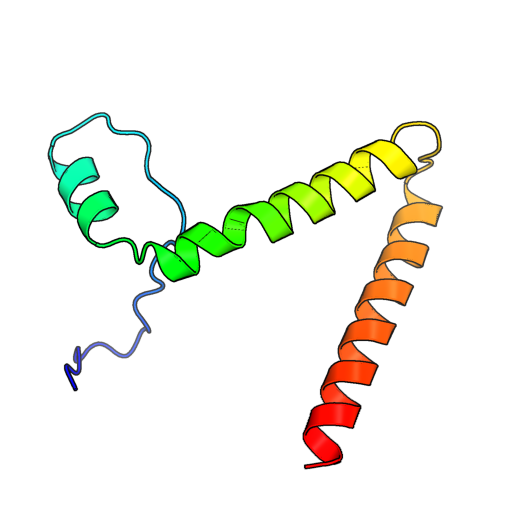.265 1.00 86.06 82 PHE A C 1
ATOM 671 O O . PHE A 1 82 ? -26.369 0.193 0.313 1.00 86.06 82 PHE A O 1
ATOM 678 N N . LYS A 1 83 ? -24.501 1.438 0.216 1.00 73.62 83 LYS A N 1
ATOM 679 C CA . LYS A 1 83 ? -25.171 2.738 0.028 1.00 73.62 83 LYS A CA 1
ATOM 680 C C . LYS A 1 83 ? -25.493 3.065 -1.438 1.00 73.62 83 LYS A C 1
ATOM 682 O O . LYS A 1 83 ? -26.140 4.084 -1.670 1.00 73.62 83 LYS A O 1
ATOM 687 N N . GLN A 1 84 ? -25.043 2.246 -2.391 1.00 53.09 84 GLN A N 1
ATOM 688 C CA . GLN A 1 84 ? -25.482 2.272 -3.794 1.00 53.09 84 GLN A CA 1
ATOM 689 C C . GLN A 1 84 ? -26.695 1.364 -3.988 1.00 53.09 84 GLN A C 1
ATOM 691 O O . GLN A 1 84 ? -27.552 1.735 -4.818 1.00 53.09 84 GLN A O 1
#